Protein AF-A0A962T0P8-F1 (afdb_monomer)

pLDDT: mean 76.75, std 17.4, range [34.69, 96.5]

Solvent-accessible surface area (backbone atoms only — not comparable to full-atom values): 8628 Å² total; per-residue (Å²): 137,90,83,84,76,69,70,63,55,60,56,50,54,52,50,53,53,52,53,50,52,55,52,47,55,68,66,72,50,75,55,55,66,59,48,53,53,47,51,52,49,51,49,50,52,48,51,48,50,50,49,51,50,51,50,62,67,45,44,50,59,55,51,50,53,52,52,52,51,54,52,50,51,51,50,50,52,49,53,51,53,52,50,51,52,55,48,51,53,50,50,54,50,51,49,56,57,71,68,47,82,48,76,67,48,46,50,51,55,63,64,45,46,62,58,52,52,50,52,51,52,50,52,50,53,52,49,52,49,53,51,51,53,50,52,51,49,52,50,54,54,47,56,47,49,53,61,75,58,48,76,83,82,123

Mean predicted aligned error: 16.05 Å

Radius of gyration: 43.39 Å; Cα contacts (8 Å, |Δi|>4): 23; chains: 1; bounding box: 64×33×144 Å

Sequence (154 aa):
MGTGLVSHDKKFAKYIALQQKSRYAATHNFNAPCQFLREIIMSNEMLTKMSEQYQTFLSPVIKANKLSAANLEALVNFQMNSLQSYVDMAMARMKAAADISDPASLQTFLTSQAETISSLNQKFMDDTKALSDLMGRFKAEFDQLVKDSLPMGK

Secondary structure (DSSP, 8-state):
---SSSHHHHHHHHHHHHHHHHHHHHHH-TTHHHHHHHHHHHHHHHHHHHHHHHHHHHHHHHHHHHHHHHHHHHHHHHHHHHHHHHHHHHHHHHHHHHT--SHHHHHHHHHTHHHHHHHHHHHHHHHHHHHHHHHHHHHHHHHHHHHHHS----

Foldseek 3Di:
DDDPPPPVVVVVVVVVVVVVVVVCVVVPVPCVVVVVVVVVVVVVVVVVVVVVVVCLQCVLVVLVVVLVVVLVVLVVVLVVVLVVVVVVLVVVLVVLVVPDDDPVSVVVSVVCVVVSVVVVVVSVVVSVVSVVVSVVVSVVSVVVSVVSSDDPDD

Structure (mmCIF, N/CA/C/O backbone):
data_AF-A0A962T0P8-F1
#
_entry.id   AF-A0A962T0P8-F1
#
loop_
_atom_site.group_PDB
_atom_site.id
_atom_site.type_symbol
_atom_site.label_atom_id
_atom_site.label_alt_id
_atom_site.label_comp_id
_atom_site.label_asym_id
_atom_site.label_entity_id
_atom_site.label_seq_id
_atom_site.pdbx_PDB_ins_code
_atom_site.Cartn_x
_atom_site.Cartn_y
_atom_site.Cartn_z
_atom_site.occupancy
_atom_site.B_iso_or_equiv
_atom_site.auth_seq_id
_atom_site.auth_comp_id
_atom_site.auth_asym_id
_atom_site.auth_atom_id
_atom_site.pdbx_PDB_model_num
ATOM 1 N N . MET A 1 1 ? 38.407 -24.210 -111.594 1.00 43.38 1 MET A N 1
ATOM 2 C CA . MET A 1 1 ? 38.642 -24.876 -110.295 1.00 43.38 1 MET A CA 1
ATOM 3 C C . MET A 1 1 ? 38.846 -23.814 -109.227 1.00 43.38 1 MET A C 1
ATOM 5 O O . MET A 1 1 ? 39.629 -22.908 -109.460 1.00 43.38 1 MET A O 1
ATOM 9 N N . GLY A 1 2 ? 38.163 -23.955 -108.087 1.00 50.22 2 GLY A N 1
ATOM 10 C CA . GLY A 1 2 ? 38.650 -23.482 -106.787 1.00 50.22 2 GLY A CA 1
ATOM 11 C C . GLY A 1 2 ? 38.276 -22.069 -106.342 1.00 50.22 2 GLY A C 1
ATOM 12 O O . GLY A 1 2 ? 39.091 -21.179 -106.493 1.00 50.22 2 GLY A O 1
ATOM 13 N N . THR A 1 3 ? 37.135 -21.911 -105.658 1.00 45.66 3 THR A N 1
ATOM 14 C CA . THR A 1 3 ? 36.971 -20.983 -104.506 1.00 45.66 3 THR A CA 1
ATOM 15 C C . THR A 1 3 ? 35.779 -21.387 -103.609 1.00 45.66 3 THR A C 1
ATOM 17 O O . THR A 1 3 ? 35.087 -20.552 -103.041 1.00 45.66 3 THR A O 1
ATOM 20 N N . GLY A 1 4 ? 35.518 -22.691 -103.438 1.00 49.09 4 GLY A N 1
ATOM 21 C CA . GLY A 1 4 ? 34.488 -23.191 -102.506 1.00 49.09 4 GLY A CA 1
ATOM 22 C C . GLY A 1 4 ? 34.966 -23.382 -101.058 1.00 49.09 4 GLY A C 1
ATOM 23 O O . GLY A 1 4 ? 34.155 -23.622 -100.170 1.00 49.09 4 GLY A O 1
ATOM 24 N N . LEU A 1 5 ? 36.274 -23.278 -100.797 1.00 49.28 5 LEU A N 1
ATOM 25 C CA . LEU A 1 5 ? 36.891 -23.765 -99.553 1.00 49.28 5 LEU A CA 1
ATOM 26 C C . LEU A 1 5 ? 37.135 -22.696 -98.466 1.00 49.28 5 LEU A C 1
ATOM 28 O O . LEU A 1 5 ? 37.497 -23.050 -97.353 1.00 49.28 5 LEU A O 1
ATOM 32 N N . VAL A 1 6 ? 36.892 -21.403 -98.721 1.00 52.53 6 VAL A N 1
ATOM 33 C CA . VAL A 1 6 ? 37.285 -20.315 -97.786 1.00 52.53 6 VAL A CA 1
ATOM 34 C C . VAL A 1 6 ? 36.152 -19.856 -96.842 1.00 52.53 6 VAL A C 1
ATOM 36 O O . VAL A 1 6 ? 36.398 -19.201 -95.830 1.00 52.53 6 VAL A O 1
ATOM 39 N N . SER A 1 7 ? 34.889 -20.196 -97.130 1.00 53.84 7 SER A N 1
ATOM 40 C CA . SER A 1 7 ? 33.731 -19.698 -96.356 1.00 53.84 7 SER A CA 1
ATOM 41 C C . SER A 1 7 ? 33.440 -20.509 -95.080 1.00 53.84 7 SER A C 1
ATOM 43 O O . SER A 1 7 ? 32.916 -19.973 -94.101 1.00 53.84 7 SER A O 1
ATOM 45 N N . HIS A 1 8 ? 33.813 -21.793 -95.056 1.00 51.97 8 HIS A N 1
ATOM 46 C CA . HIS A 1 8 ? 33.527 -22.696 -93.934 1.00 51.97 8 HIS A CA 1
ATOM 47 C C . HIS A 1 8 ? 34.458 -22.456 -92.728 1.00 51.97 8 HIS A C 1
ATOM 49 O O . HIS A 1 8 ? 34.013 -22.501 -91.580 1.00 51.97 8 HIS A O 1
ATOM 55 N N . ASP A 1 9 ? 35.716 -22.094 -92.988 1.00 58.47 9 ASP A N 1
ATOM 56 C CA . ASP A 1 9 ? 36.762 -21.907 -91.971 1.00 58.47 9 ASP A CA 1
ATOM 57 C C . ASP A 1 9 ? 36.501 -20.692 -91.061 1.00 58.47 9 ASP A C 1
ATOM 59 O O . ASP A 1 9 ? 36.624 -20.743 -89.836 1.00 58.47 9 ASP A O 1
ATOM 63 N N . LYS A 1 10 ? 36.010 -19.590 -91.644 1.00 62.31 10 LYS A N 1
ATOM 64 C CA . LYS A 1 10 ? 35.704 -18.356 -90.897 1.00 62.31 10 LYS A CA 1
ATOM 65 C C . LYS A 1 10 ? 34.560 -18.537 -89.898 1.00 62.31 10 LYS A C 1
ATOM 67 O O . LYS A 1 10 ? 34.564 -17.913 -88.836 1.0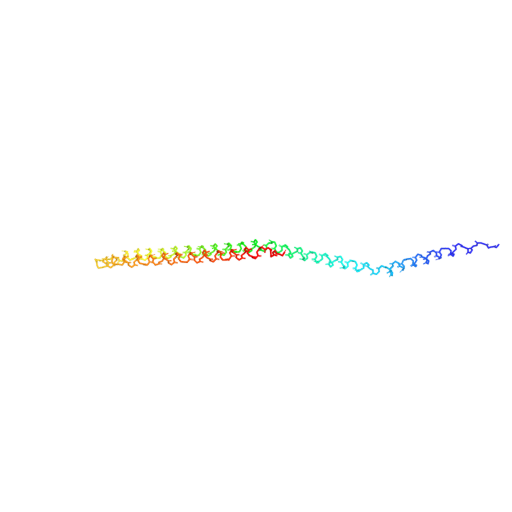0 62.31 10 LYS A O 1
ATOM 72 N N . LYS A 1 11 ? 33.574 -19.381 -90.222 1.00 65.94 11 LYS A N 1
ATOM 73 C CA . LYS A 1 11 ? 32.459 -19.688 -89.313 1.00 65.94 11 LYS A CA 1
ATOM 74 C C . LYS A 1 11 ? 32.928 -20.549 -88.142 1.00 65.94 11 LYS A C 1
ATOM 76 O O . LYS A 1 11 ? 32.535 -20.282 -87.007 1.00 65.94 11 LYS A O 1
ATOM 81 N N . PHE A 1 12 ? 33.811 -21.510 -88.404 1.00 62.81 12 PHE A N 1
ATOM 82 C CA . PHE A 1 12 ? 34.389 -22.372 -87.376 1.00 62.81 12 PHE A CA 1
ATOM 83 C C . PHE A 1 12 ? 35.282 -21.586 -86.407 1.00 62.81 12 PHE A C 1
ATOM 85 O O . PHE A 1 12 ? 35.104 -21.680 -85.193 1.00 62.81 12 PHE A O 1
ATOM 92 N N . ALA A 1 13 ? 36.148 -20.710 -86.923 1.00 69.88 13 ALA A N 1
ATOM 93 C CA . ALA A 1 13 ? 36.980 -19.827 -86.104 1.00 69.88 13 ALA A CA 1
ATOM 94 C C . ALA A 1 13 ? 36.142 -18.909 -85.193 1.00 69.88 13 ALA A C 1
ATOM 96 O O . ALA A 1 13 ? 36.452 -18.730 -84.014 1.00 69.88 13 ALA A O 1
ATOM 97 N N . LYS A 1 14 ? 35.027 -18.372 -85.708 1.00 69.75 14 LYS A N 1
ATOM 98 C CA . LYS A 1 14 ? 34.112 -17.527 -84.927 1.00 69.75 14 LYS A CA 1
ATOM 99 C C . LYS A 1 14 ? 33.397 -18.310 -83.820 1.00 69.75 14 LYS A C 1
ATOM 101 O O . LYS A 1 14 ? 33.213 -17.781 -82.725 1.00 69.75 14 LYS A O 1
ATOM 106 N N . TYR A 1 15 ? 33.027 -19.563 -84.085 1.00 63.47 15 TYR A N 1
ATOM 107 C CA . TYR A 1 15 ? 32.407 -20.448 -83.098 1.00 63.47 15 TYR A CA 1
ATOM 108 C C . TYR A 1 15 ? 33.381 -20.825 -81.971 1.00 63.47 15 TYR A C 1
ATOM 110 O O . TYR A 1 15 ? 33.026 -20.726 -80.798 1.00 63.47 15 TYR A O 1
ATOM 118 N N . ILE A 1 16 ? 34.631 -21.161 -82.309 1.00 71.81 16 ILE A N 1
ATOM 119 C CA . ILE A 1 16 ? 35.691 -21.445 -81.328 1.00 71.81 16 ILE A CA 1
ATOM 120 C C . ILE A 1 16 ? 35.963 -20.212 -80.450 1.00 71.81 16 ILE A C 1
ATOM 122 O O . ILE A 1 16 ? 36.025 -20.335 -79.227 1.00 71.81 16 ILE A O 1
ATOM 126 N N . ALA A 1 17 ? 36.045 -19.016 -81.044 1.00 71.06 17 ALA A N 1
ATOM 127 C CA . ALA A 1 17 ? 36.275 -17.773 -80.306 1.00 71.06 17 ALA A CA 1
ATOM 128 C C . ALA A 1 17 ? 35.124 -17.429 -79.338 1.00 71.06 17 ALA A C 1
ATOM 130 O O . ALA A 1 17 ? 35.365 -16.985 -78.216 1.00 71.06 17 ALA A O 1
ATOM 131 N N . LEU A 1 18 ? 33.869 -17.670 -79.736 1.00 60.84 18 LEU A N 1
ATOM 132 C CA . LEU A 1 18 ? 32.699 -17.495 -78.864 1.00 60.84 18 LEU A CA 1
ATOM 133 C C . LEU A 1 18 ? 32.694 -18.494 -77.700 1.00 60.84 18 LEU A C 1
ATOM 135 O O . LEU A 1 18 ? 32.440 -18.101 -76.560 1.00 60.84 18 LEU A O 1
ATOM 139 N N . GLN A 1 19 ? 33.032 -19.758 -77.968 1.00 62.97 19 GLN A N 1
ATOM 140 C CA . GLN A 1 19 ? 33.131 -20.793 -76.937 1.00 62.97 19 GLN A CA 1
ATOM 141 C C . GLN A 1 19 ? 34.270 -20.506 -75.947 1.00 62.97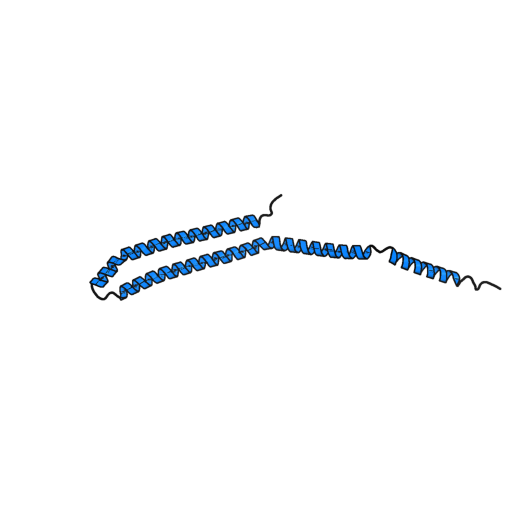 19 GLN A C 1
ATOM 143 O O . GLN A 1 19 ? 34.088 -20.641 -74.738 1.00 62.97 19 GLN A O 1
ATOM 148 N N . GLN A 1 20 ? 35.422 -20.024 -76.423 1.00 65.25 20 GLN A N 1
ATOM 149 C CA . GLN A 1 20 ? 36.517 -19.587 -75.552 1.00 65.25 20 GLN A CA 1
ATOM 150 C C . GLN A 1 20 ? 36.143 -18.353 -74.724 1.00 65.25 20 GLN A C 1
ATOM 152 O O . GLN A 1 20 ? 36.461 -18.317 -73.539 1.00 65.25 20 GLN A O 1
ATOM 157 N N . LYS A 1 21 ? 35.413 -17.381 -75.290 1.00 61.69 21 LYS A N 1
ATOM 158 C CA . LYS A 1 21 ? 34.964 -16.179 -74.565 1.00 61.69 21 LYS A CA 1
ATOM 159 C C . LYS A 1 21 ? 33.951 -16.506 -73.458 1.00 61.69 21 LYS A C 1
ATOM 161 O O . LYS A 1 21 ? 34.059 -15.966 -72.361 1.00 61.69 21 LYS A O 1
ATOM 166 N N . SER A 1 22 ? 33.019 -17.428 -73.716 1.00 54.12 22 SER A N 1
ATOM 167 C CA . SER A 1 22 ? 32.091 -17.967 -72.706 1.00 54.12 22 SER A CA 1
ATOM 168 C C . SER A 1 22 ? 32.836 -18.703 -71.584 1.00 54.12 22 SER A C 1
ATOM 170 O O . SER A 1 22 ? 32.574 -18.469 -70.403 1.00 54.12 22 SER A O 1
ATOM 172 N N . ARG A 1 23 ? 33.825 -19.532 -71.940 1.00 51.75 23 ARG A N 1
ATOM 173 C CA . ARG A 1 23 ? 34.623 -20.307 -70.980 1.00 51.75 23 ARG A CA 1
ATOM 174 C C . ARG A 1 23 ? 35.588 -19.425 -70.163 1.00 51.75 23 ARG A C 1
ATOM 176 O O . ARG A 1 23 ? 35.806 -19.704 -68.985 1.00 51.75 23 ARG A O 1
ATOM 183 N N . TYR A 1 24 ? 36.099 -18.327 -70.731 1.00 52.00 24 TYR A N 1
ATOM 184 C CA . TYR A 1 24 ? 36.881 -17.308 -70.009 1.00 52.00 24 TYR A CA 1
ATOM 185 C C . TYR A 1 24 ? 36.021 -16.517 -69.013 1.00 52.00 24 TYR A C 1
ATOM 187 O O . TYR A 1 24 ? 36.444 -16.300 -67.881 1.00 52.00 24 TYR A O 1
ATOM 195 N N . ALA A 1 25 ? 34.789 -16.151 -69.387 1.00 52.59 25 ALA A N 1
ATOM 196 C CA . ALA A 1 25 ? 33.856 -15.466 -68.489 1.00 52.59 25 ALA A CA 1
ATOM 197 C C . ALA A 1 25 ? 33.433 -16.341 -67.289 1.00 52.59 25 ALA A C 1
ATOM 199 O O . ALA A 1 25 ? 33.303 -15.834 -66.177 1.00 52.59 25 ALA A O 1
ATOM 200 N N . ALA A 1 26 ? 33.286 -17.656 -67.491 1.00 54.06 26 ALA A N 1
ATOM 201 C CA . ALA A 1 26 ? 32.955 -18.606 -66.425 1.00 54.06 26 ALA A CA 1
ATOM 202 C C . ALA A 1 26 ? 34.129 -18.893 -65.467 1.00 54.06 26 ALA A C 1
ATOM 204 O O . ALA A 1 26 ? 33.908 -19.222 -64.306 1.00 54.06 26 ALA A O 1
ATOM 205 N N . THR A 1 27 ? 35.376 -18.756 -65.931 1.00 52.66 27 THR A N 1
ATOM 206 C CA . THR A 1 27 ? 36.587 -19.035 -65.132 1.00 52.66 27 THR A CA 1
ATOM 207 C C . THR A 1 27 ? 37.168 -17.798 -64.448 1.00 52.66 27 THR A C 1
ATOM 209 O O . THR A 1 27 ? 37.841 -17.935 -63.433 1.00 52.66 27 THR A O 1
ATOM 212 N N . HIS A 1 28 ? 36.883 -16.591 -64.950 1.00 53.75 28 HIS A N 1
ATOM 213 C CA . HIS A 1 28 ? 37.392 -15.332 -64.384 1.00 53.75 28 HIS A CA 1
ATOM 214 C C . HIS A 1 28 ? 36.369 -14.574 -63.522 1.00 53.75 28 HIS A C 1
ATOM 216 O O . HIS A 1 28 ? 36.702 -13.528 -62.971 1.00 53.75 28 HIS A O 1
ATOM 222 N N . ASN A 1 29 ? 35.153 -15.105 -63.341 1.00 50.00 29 ASN A N 1
ATOM 223 C CA . ASN A 1 29 ? 34.158 -14.558 -62.411 1.00 50.00 29 ASN A CA 1
ATOM 224 C C . ASN A 1 29 ? 33.993 -15.420 -61.144 1.00 50.00 29 ASN A C 1
ATOM 226 O O . ASN A 1 29 ? 32.889 -15.638 -60.651 1.00 50.00 29 ASN A O 1
ATOM 230 N N . PHE A 1 30 ? 35.105 -15.914 -60.593 1.00 46.84 30 PHE A N 1
ATOM 231 C CA . PHE A 1 30 ? 35.124 -16.630 -59.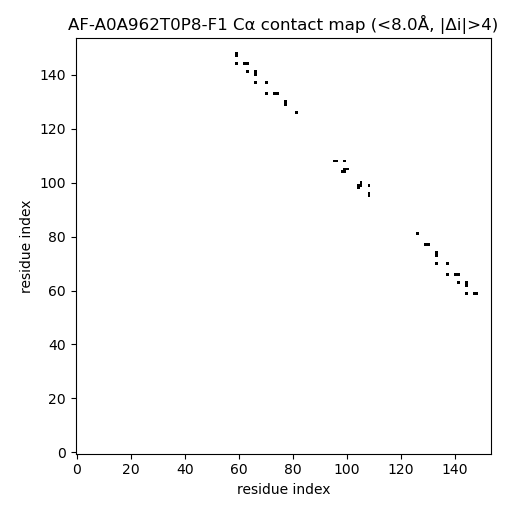308 1.00 46.84 30 PHE A CA 1
ATOM 232 C C . PHE A 1 30 ? 34.841 -15.705 -58.100 1.00 46.84 30 PHE A C 1
ATOM 234 O O . PHE A 1 30 ? 34.752 -16.163 -56.967 1.00 46.84 30 PHE A O 1
ATOM 241 N N . ASN A 1 31 ? 34.678 -14.394 -58.324 1.00 46.47 31 ASN A N 1
ATOM 242 C CA . ASN A 1 31 ? 34.395 -13.419 -57.270 1.00 46.47 31 ASN A CA 1
ATOM 243 C C . ASN A 1 31 ? 32.894 -13.116 -57.092 1.00 46.47 31 ASN A C 1
ATOM 245 O O . ASN A 1 31 ? 32.507 -12.579 -56.060 1.00 46.47 31 ASN A O 1
ATOM 249 N N . ALA A 1 32 ? 32.030 -13.492 -58.043 1.00 46.66 32 ALA A N 1
ATOM 250 C CA . ALA A 1 32 ? 30.584 -13.274 -57.922 1.00 46.66 32 ALA A CA 1
ATOM 251 C C . ALA A 1 32 ? 29.924 -14.060 -56.763 1.00 46.66 32 ALA A C 1
ATOM 253 O O . ALA A 1 32 ? 29.135 -13.460 -56.031 1.00 46.66 32 ALA A O 1
ATOM 254 N N . PRO A 1 33 ? 30.270 -15.342 -56.498 1.00 46.81 33 PRO A N 1
ATOM 255 C CA . PRO A 1 33 ? 29.746 -16.057 -55.329 1.00 46.81 33 PRO A CA 1
ATOM 256 C C . PRO A 1 33 ? 30.212 -15.422 -54.009 1.00 46.81 33 PRO A C 1
ATOM 258 O O . PRO A 1 33 ? 29.447 -15.333 -53.052 1.00 46.81 33 PRO A O 1
ATOM 261 N N . CYS A 1 34 ? 31.452 -14.922 -53.974 1.00 38.94 34 CYS A N 1
ATOM 262 C CA . CYS A 1 34 ? 32.047 -14.257 -52.813 1.00 38.94 34 CYS A CA 1
ATOM 263 C C . CYS A 1 34 ? 31.506 -12.839 -52.576 1.00 38.94 34 CYS A C 1
ATOM 265 O O . CYS A 1 34 ? 31.544 -12.369 -51.442 1.00 38.94 34 CYS A O 1
ATOM 267 N N . GLN A 1 35 ? 31.018 -12.146 -53.608 1.00 46.62 35 GLN A N 1
ATOM 268 C CA . GLN A 1 35 ? 30.333 -10.857 -53.471 1.00 46.62 35 GLN A CA 1
ATOM 269 C C . GLN A 1 35 ? 28.905 -11.042 -52.954 1.00 46.62 35 GLN A C 1
ATOM 271 O O . GLN A 1 35 ? 28.529 -10.374 -51.999 1.00 46.62 35 GLN A O 1
ATOM 276 N N . PHE A 1 36 ? 28.162 -12.016 -53.485 1.00 47.03 36 PHE A N 1
ATOM 277 C CA . PHE A 1 36 ? 26.801 -12.326 -53.035 1.00 47.03 36 PHE A CA 1
ATOM 278 C C . PHE A 1 36 ? 26.755 -12.839 -51.586 1.00 47.03 36 PHE A C 1
ATOM 280 O O . PHE A 1 36 ? 25.947 -12.377 -50.785 1.00 47.03 36 PHE A O 1
ATOM 287 N N . LEU A 1 37 ? 27.671 -13.739 -51.202 1.00 47.00 37 LEU A N 1
ATOM 288 C CA . LEU A 1 37 ? 27.801 -14.179 -49.806 1.00 47.00 37 LEU A CA 1
ATOM 289 C C . LEU A 1 37 ? 28.201 -13.028 -48.874 1.00 47.00 37 LEU A C 1
ATOM 291 O O . LEU A 1 37 ? 27.718 -12.963 -47.748 1.00 47.00 37 LEU A O 1
ATOM 295 N N . ARG A 1 38 ? 29.046 -12.097 -49.335 1.00 49.69 38 ARG A N 1
ATOM 296 C CA . ARG A 1 38 ? 29.441 -10.912 -48.562 1.00 49.69 38 ARG A CA 1
ATOM 297 C C . ARG A 1 38 ? 28.286 -9.923 -48.417 1.00 49.69 38 ARG A C 1
ATOM 299 O O . ARG A 1 38 ? 28.119 -9.388 -47.333 1.00 49.69 38 ARG A O 1
ATOM 306 N N . GLU A 1 39 ? 27.458 -9.730 -49.440 1.00 49.91 39 GLU A N 1
ATOM 307 C CA . GLU A 1 39 ? 26.226 -8.937 -49.342 1.00 49.91 39 GLU A CA 1
ATOM 308 C C . GLU A 1 39 ? 25.219 -9.564 -48.370 1.00 49.91 39 GLU A C 1
ATOM 310 O O . GLU A 1 39 ? 24.718 -8.859 -47.501 1.00 49.91 39 GLU A O 1
ATOM 315 N N . ILE A 1 40 ? 24.997 -10.884 -48.424 1.00 53.81 40 ILE A N 1
ATOM 316 C 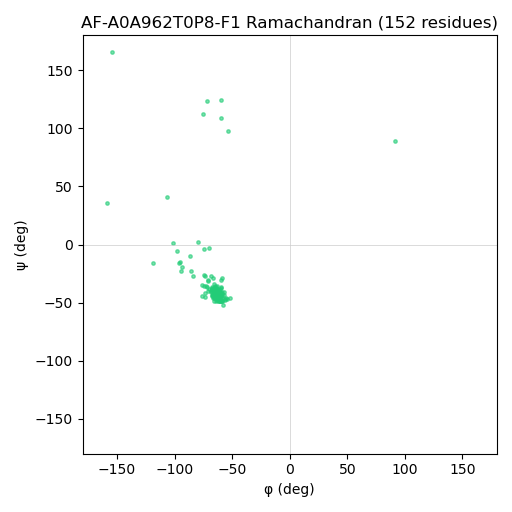CA . ILE A 1 40 ? 24.118 -11.594 -47.476 1.00 53.81 40 ILE A CA 1
ATOM 317 C C . ILE A 1 40 ? 24.643 -11.497 -46.037 1.00 53.81 40 ILE A C 1
ATOM 319 O O . ILE A 1 40 ? 23.863 -11.235 -45.124 1.00 53.81 40 ILE A O 1
ATOM 323 N N . ILE A 1 41 ? 25.949 -11.684 -45.814 1.00 58.00 41 ILE A N 1
ATOM 324 C CA . ILE A 1 41 ? 26.564 -11.557 -44.483 1.00 58.00 41 ILE A CA 1
ATOM 325 C C . ILE A 1 41 ? 26.456 -10.113 -43.981 1.00 58.00 41 ILE A C 1
ATOM 327 O O . ILE A 1 41 ? 26.038 -9.905 -42.848 1.00 58.00 41 ILE A O 1
ATOM 331 N N . MET A 1 42 ? 26.736 -9.115 -44.825 1.00 58.78 42 MET A N 1
ATOM 332 C CA . MET A 1 42 ? 26.604 -7.695 -44.475 1.00 58.78 42 MET A CA 1
ATOM 333 C C . MET A 1 42 ? 25.147 -7.296 -44.202 1.00 58.78 42 MET A C 1
ATOM 335 O O . MET A 1 42 ? 24.896 -6.517 -43.286 1.00 58.78 42 MET A O 1
ATOM 339 N N . SER A 1 43 ? 24.177 -7.840 -44.946 1.00 64.81 43 SER A N 1
ATOM 340 C CA . SER A 1 43 ? 22.746 -7.654 -44.674 1.00 64.81 43 SER A CA 1
ATOM 341 C C . SER A 1 43 ? 22.330 -8.321 -43.366 1.00 64.81 43 SER A C 1
ATOM 343 O O . SER A 1 43 ? 21.640 -7.693 -42.572 1.00 64.81 43 SER A O 1
ATOM 345 N N . ASN A 1 44 ? 22.786 -9.543 -43.086 1.00 68.19 44 ASN A N 1
ATOM 346 C CA . ASN A 1 44 ? 22.499 -10.222 -41.822 1.00 68.19 44 ASN A CA 1
ATOM 347 C C . ASN A 1 44 ? 23.144 -9.512 -40.623 1.00 68.19 44 ASN A C 1
ATOM 349 O O . ASN A 1 44 ? 22.483 -9.328 -39.605 1.00 68.19 44 ASN A O 1
ATOM 353 N N . GLU A 1 45 ? 24.398 -9.068 -40.727 1.00 71.12 45 GLU A N 1
ATOM 354 C CA . GLU A 1 45 ? 25.072 -8.298 -39.676 1.00 71.12 45 GLU A CA 1
ATOM 355 C C . GLU A 1 45 ? 24.408 -6.936 -39.451 1.00 71.12 45 GLU A C 1
ATOM 357 O O . GLU A 1 45 ? 24.237 -6.519 -38.307 1.00 71.12 45 GLU A O 1
ATOM 362 N N . MET A 1 46 ? 23.993 -6.247 -40.518 1.00 66.75 46 MET A N 1
ATOM 363 C CA . MET A 1 46 ? 23.259 -4.985 -40.416 1.00 66.75 46 MET A CA 1
ATOM 364 C C . MET A 1 46 ? 21.883 -5.190 -39.775 1.00 66.75 46 MET A C 1
ATOM 366 O O . MET A 1 46 ? 21.532 -4.453 -38.860 1.00 66.75 46 MET A O 1
ATOM 370 N N . LEU A 1 47 ? 21.129 -6.209 -40.192 1.00 66.62 47 LEU A N 1
ATOM 371 C CA . LEU A 1 47 ? 19.839 -6.561 -39.592 1.00 66.62 47 LEU A CA 1
ATOM 372 C C . LEU A 1 47 ? 19.990 -6.950 -38.119 1.00 66.62 47 LEU A C 1
ATOM 374 O O . LEU A 1 47 ? 19.176 -6.541 -37.294 1.00 66.62 47 LEU A O 1
ATOM 378 N N . THR A 1 48 ? 21.052 -7.680 -37.773 1.00 71.44 48 THR A N 1
ATOM 379 C CA . THR A 1 48 ? 21.352 -8.054 -36.386 1.00 71.44 48 THR A CA 1
ATOM 380 C C . THR A 1 48 ? 21.689 -6.819 -35.556 1.00 71.44 48 THR A C 1
ATOM 382 O O . THR A 1 48 ? 21.065 -6.606 -34.525 1.00 71.44 48 THR A O 1
ATOM 385 N N . LYS A 1 49 ? 22.571 -5.934 -36.040 1.00 69.75 49 LYS A N 1
ATOM 386 C CA . LYS A 1 49 ? 22.906 -4.671 -35.359 1.00 69.75 49 LYS A CA 1
ATOM 387 C C . LYS A 1 49 ? 21.713 -3.728 -35.233 1.00 69.75 49 LYS A C 1
ATOM 389 O O . LYS A 1 49 ? 21.552 -3.092 -34.198 1.00 69.75 49 LYS A O 1
ATOM 394 N N . MET A 1 50 ? 20.859 -3.651 -36.253 1.00 67.06 50 MET A N 1
ATOM 395 C CA . MET A 1 50 ? 19.612 -2.887 -36.192 1.00 67.06 50 MET A CA 1
ATOM 396 C C . MET A 1 50 ? 18.655 -3.483 -35.165 1.00 67.06 50 MET A C 1
ATOM 398 O O . MET A 1 50 ? 18.094 -2.734 -34.376 1.00 67.06 50 MET A O 1
ATOM 402 N N . SER A 1 51 ? 18.494 -4.808 -35.134 1.00 68.69 51 SER A N 1
ATOM 403 C CA . SER A 1 51 ? 17.684 -5.503 -34.131 1.00 68.69 51 SER A CA 1
ATOM 404 C C . SER A 1 51 ? 18.226 -5.278 -32.716 1.00 68.69 51 SER A C 1
ATOM 406 O O . SER A 1 51 ? 17.463 -4.944 -31.815 1.00 68.69 51 SER A O 1
ATOM 408 N N . GLU A 1 52 ? 19.538 -5.396 -32.513 1.00 70.38 52 GLU A N 1
ATOM 409 C CA . GLU A 1 52 ? 20.210 -5.128 -31.237 1.00 70.38 52 GLU A CA 1
ATOM 410 C C . GLU A 1 52 ? 20.022 -3.673 -30.795 1.00 70.38 52 GLU A C 1
ATOM 412 O O . GLU A 1 52 ? 19.582 -3.432 -29.672 1.00 70.38 52 GLU A O 1
ATOM 417 N N . GLN A 1 53 ? 20.239 -2.700 -31.686 1.00 61.91 53 GLN A N 1
ATOM 418 C CA . GLN A 1 53 ? 19.963 -1.288 -31.407 1.00 61.91 53 GLN A CA 1
ATOM 419 C C . GLN A 1 53 ? 18.484 -1.048 -31.081 1.00 61.91 53 GLN A C 1
ATOM 421 O O . GLN A 1 53 ? 18.179 -0.318 -30.140 1.00 61.91 53 GLN A O 1
ATOM 426 N N . TYR A 1 54 ? 17.559 -1.683 -31.804 1.00 59.50 54 TYR A N 1
ATOM 427 C CA . TYR A 1 54 ? 16.120 -1.559 -31.563 1.00 59.50 54 TYR A CA 1
ATOM 428 C C . TYR A 1 54 ? 15.730 -2.103 -30.180 1.00 59.50 54 TYR A C 1
ATOM 430 O O . TYR A 1 54 ? 14.966 -1.472 -29.448 1.00 59.50 54 TYR A O 1
ATOM 438 N N . GLN A 1 55 ? 16.317 -3.232 -29.776 1.00 62.59 55 GLN A N 1
ATOM 439 C CA . GLN A 1 55 ? 16.153 -3.806 -28.438 1.00 62.59 55 GLN A CA 1
ATOM 440 C C . GLN A 1 55 ? 16.762 -2.916 -27.344 1.00 62.59 55 GLN A C 1
ATOM 442 O O . GLN A 1 55 ? 16.171 -2.776 -26.271 1.00 62.59 55 GLN A O 1
ATOM 447 N N . THR A 1 56 ? 17.902 -2.268 -27.603 1.00 68.19 56 THR A N 1
ATOM 448 C CA . THR A 1 56 ? 18.509 -1.297 -26.678 1.00 68.19 56 THR A CA 1
ATOM 449 C C . THR A 1 56 ? 17.646 -0.042 -26.510 1.00 68.19 56 THR A C 1
ATOM 451 O O . THR A 1 56 ? 17.500 0.431 -25.388 1.00 68.19 56 THR A O 1
ATOM 454 N N . PHE A 1 57 ? 17.015 0.466 -27.575 1.00 66.88 57 PHE A N 1
ATOM 455 C CA . PHE A 1 57 ? 16.137 1.645 -27.508 1.00 66.88 57 PHE A CA 1
ATOM 456 C C . PHE A 1 57 ? 14.798 1.377 -26.808 1.00 66.88 57 PHE A C 1
ATOM 458 O O . PHE A 1 57 ? 14.295 2.246 -26.096 1.00 66.88 57 PHE A O 1
ATOM 465 N N . LEU A 1 58 ? 14.211 0.188 -26.983 1.00 70.06 58 LEU A N 1
ATOM 466 C CA . LEU A 1 58 ? 12.929 -0.160 -26.356 1.00 70.06 58 LEU A CA 1
ATOM 467 C C . LEU A 1 58 ? 13.072 -0.723 -24.936 1.00 70.06 58 LEU A C 1
ATOM 469 O O . LEU A 1 58 ? 12.130 -0.625 -24.146 1.00 70.06 58 LEU A O 1
ATOM 473 N N . SER A 1 59 ? 14.237 -1.277 -24.584 1.00 77.50 59 SER A N 1
ATOM 474 C CA . SER A 1 59 ? 14.500 -1.834 -23.249 1.00 77.50 59 SER A CA 1
ATOM 475 C C . SER A 1 59 ? 14.173 -0.871 -22.097 1.00 77.50 59 SER A C 1
ATOM 477 O O . SER A 1 59 ? 13.485 -1.305 -21.173 1.00 77.50 59 SER A O 1
ATOM 479 N N . PRO A 1 60 ? 14.574 0.416 -22.128 1.00 77.19 60 PRO A N 1
ATOM 480 C CA . PRO A 1 60 ? 14.192 1.403 -21.118 1.00 77.19 60 PRO A CA 1
ATOM 481 C C . PRO A 1 60 ? 12.682 1.542 -20.933 1.00 77.19 60 PRO A C 1
ATOM 483 O O . PRO A 1 60 ? 12.198 1.517 -19.807 1.00 77.19 60 PRO A O 1
ATOM 486 N N . VAL A 1 61 ? 11.920 1.624 -22.028 1.00 79.38 61 VAL A N 1
ATOM 487 C CA . VAL A 1 61 ? 10.457 1.792 -21.991 1.00 79.38 61 VAL A CA 1
ATOM 488 C C . VAL A 1 61 ? 9.780 0.542 -21.427 1.00 79.38 61 VAL A C 1
ATOM 490 O O . VAL A 1 61 ? 8.897 0.633 -20.577 1.00 79.38 61 VAL A O 1
ATOM 493 N N . ILE A 1 62 ? 10.226 -0.644 -21.848 1.00 81.19 62 ILE A N 1
ATOM 494 C CA . ILE A 1 62 ? 9.706 -1.918 -21.334 1.00 81.19 62 ILE A CA 1
ATOM 495 C C . ILE A 1 62 ? 10.022 -2.067 -19.840 1.00 81.19 62 ILE A C 1
ATOM 497 O O . ILE A 1 62 ? 9.149 -2.467 -19.067 1.00 81.19 62 ILE A O 1
ATOM 501 N N . LYS A 1 63 ? 11.251 -1.740 -19.418 1.00 83.00 63 LYS A N 1
ATOM 502 C CA . LYS A 1 63 ? 11.652 -1.766 -18.005 1.00 83.00 63 LYS A CA 1
ATOM 503 C C . LYS A 1 63 ? 10.862 -0.742 -17.181 1.00 83.00 63 LYS A C 1
ATOM 505 O O . LYS A 1 63 ? 10.385 -1.103 -16.111 1.00 83.00 63 LYS A O 1
ATOM 510 N N . ALA A 1 64 ? 10.653 0.474 -17.690 1.00 83.88 64 ALA A N 1
ATOM 511 C CA . ALA A 1 64 ? 9.836 1.505 -17.048 1.00 83.88 64 ALA A CA 1
ATOM 512 C C . ALA A 1 64 ? 8.396 1.034 -16.818 1.00 83.88 64 ALA A C 1
ATOM 514 O O . ALA A 1 64 ? 7.890 1.119 -15.704 1.00 83.88 64 ALA A O 1
ATOM 515 N N . ASN A 1 65 ? 7.758 0.462 -17.842 1.00 84.75 65 ASN A N 1
ATOM 516 C CA . ASN A 1 65 ? 6.386 -0.032 -17.733 1.00 84.75 65 ASN A CA 1
ATOM 517 C C . ASN A 1 65 ? 6.264 -1.170 -16.711 1.00 84.75 65 ASN A C 1
ATOM 519 O O . ASN A 1 65 ? 5.334 -1.176 -15.906 1.00 84.75 65 ASN A O 1
ATOM 523 N N . LYS A 1 66 ? 7.214 -2.116 -16.708 1.00 87.31 66 LYS A N 1
ATOM 524 C CA . LYS A 1 66 ? 7.266 -3.194 -15.706 1.00 87.31 66 LYS A CA 1
ATOM 525 C C . LYS A 1 66 ? 7.455 -2.643 -14.295 1.00 87.31 66 LYS A C 1
ATOM 527 O O . LYS A 1 66 ? 6.772 -3.085 -13.378 1.00 87.31 66 LYS A O 1
ATOM 532 N N . LEU A 1 67 ? 8.347 -1.665 -14.142 1.00 88.62 67 LEU A N 1
ATOM 533 C CA . LEU A 1 67 ? 8.606 -1.000 -12.874 1.00 88.62 67 LEU A CA 1
ATOM 534 C C . LEU A 1 67 ? 7.349 -0.304 -12.338 1.00 88.62 67 LEU A C 1
ATOM 536 O O . LEU A 1 67 ? 6.977 -0.496 -11.182 1.00 88.62 67 LEU A O 1
ATOM 540 N N . SER A 1 68 ? 6.665 0.470 -13.181 1.00 86.44 68 SER A N 1
ATOM 541 C CA . SER A 1 68 ? 5.417 1.139 -12.815 1.00 86.44 68 SER A CA 1
ATOM 542 C C . SER A 1 68 ? 4.318 0.142 -12.450 1.00 86.44 68 SER A C 1
ATOM 544 O O . SER A 1 68 ? 3.642 0.348 -11.448 1.00 86.44 68 SER A O 1
ATOM 546 N N . ALA A 1 69 ? 4.163 -0.949 -13.207 1.00 88.12 69 ALA A N 1
ATOM 547 C CA . ALA A 1 69 ? 3.175 -1.985 -12.904 1.00 88.12 69 ALA A CA 1
ATOM 548 C C . ALA A 1 69 ? 3.433 -2.643 -11.538 1.00 88.12 69 ALA A C 1
ATOM 550 O O . ALA A 1 69 ? 2.522 -2.705 -10.717 1.00 88.12 69 ALA A O 1
ATOM 551 N N . ALA A 1 70 ? 4.676 -3.050 -11.262 1.00 89.25 70 ALA A N 1
ATOM 552 C CA . ALA A 1 70 ? 5.046 -3.670 -9.990 1.00 89.25 70 ALA A CA 1
ATOM 553 C C . ALA A 1 70 ? 4.847 -2.720 -8.794 1.00 89.25 70 ALA A C 1
ATOM 555 O O . ALA A 1 70 ? 4.360 -3.128 -7.741 1.00 89.25 70 ALA A O 1
ATOM 556 N N . ASN A 1 71 ? 5.174 -1.435 -8.955 1.00 88.56 71 ASN A N 1
ATOM 557 C CA . ASN A 1 71 ? 4.988 -0.448 -7.891 1.00 88.56 71 ASN A CA 1
ATOM 558 C C . ASN A 1 71 ? 3.511 -0.096 -7.664 1.00 88.56 71 ASN A C 1
ATOM 560 O O . ASN A 1 71 ? 3.101 0.076 -6.517 1.00 88.56 71 ASN A O 1
ATOM 564 N N . LEU A 1 72 ? 2.695 -0.042 -8.722 1.00 89.75 72 LEU A N 1
ATOM 565 C CA . LEU A 1 72 ? 1.243 0.107 -8.594 1.00 89.75 72 LEU A CA 1
ATOM 566 C C . LEU A 1 72 ? 0.612 -1.101 -7.900 1.00 89.75 72 LEU A C 1
ATOM 568 O O . LEU A 1 72 ? -0.202 -0.915 -7.002 1.00 89.75 72 LEU A O 1
ATOM 572 N N . GLU A 1 73 ? 1.010 -2.321 -8.261 1.00 92.06 73 GLU A N 1
ATOM 573 C CA . GLU A 1 73 ? 0.553 -3.539 -7.586 1.00 92.06 73 GLU A CA 1
ATOM 574 C C . GLU A 1 73 ? 0.914 -3.512 -6.095 1.00 92.06 73 GLU A C 1
ATOM 576 O O . GLU A 1 73 ? 0.060 -3.741 -5.239 1.00 92.06 73 GLU A O 1
ATOM 581 N N . ALA A 1 74 ? 2.154 -3.147 -5.763 1.00 93.38 74 ALA A N 1
ATOM 582 C CA . ALA A 1 74 ? 2.591 -3.031 -4.378 1.00 93.38 74 ALA A CA 1
ATOM 583 C C . ALA A 1 74 ? 1.821 -1.946 -3.597 1.00 93.38 74 ALA A C 1
ATOM 585 O O . ALA A 1 74 ? 1.470 -2.169 -2.438 1.00 93.38 74 ALA A O 1
ATOM 586 N N . LEU A 1 75 ? 1.513 -0.801 -4.221 1.00 89.62 75 LEU A N 1
ATOM 587 C CA . LEU A 1 75 ? 0.684 0.256 -3.627 1.00 89.62 75 LEU A CA 1
ATOM 588 C C . LEU A 1 75 ? -0.757 -0.203 -3.389 1.00 89.62 75 LEU A C 1
ATOM 590 O O . LEU A 1 75 ? -1.304 0.047 -2.317 1.00 89.62 75 LEU A O 1
ATOM 594 N N . VAL A 1 76 ? -1.366 -0.883 -4.362 1.00 92.06 76 VAL A N 1
ATOM 595 C CA . VAL A 1 76 ? -2.730 -1.415 -4.239 1.00 92.06 76 VAL A CA 1
ATOM 596 C C . VAL A 1 76 ? -2.791 -2.464 -3.133 1.00 92.06 76 VAL A C 1
ATOM 598 O O . VAL A 1 76 ? -3.662 -2.388 -2.270 1.00 92.06 76 VAL A O 1
ATOM 601 N N . ASN A 1 77 ? -1.834 -3.392 -3.097 1.00 93.06 77 ASN A N 1
ATOM 602 C CA . ASN A 1 77 ? -1.748 -4.396 -2.037 1.00 93.06 77 ASN A CA 1
ATOM 603 C C . ASN A 1 77 ? -1.583 -3.745 -0.658 1.00 93.06 77 ASN A C 1
ATOM 605 O O . ASN A 1 77 ? -2.258 -4.140 0.291 1.00 93.06 77 ASN A O 1
ATOM 609 N N . PHE A 1 78 ? -0.739 -2.714 -0.544 1.00 92.38 78 PHE A N 1
ATOM 610 C CA . PHE A 1 78 ? -0.611 -1.931 0.685 1.00 92.38 78 PHE A CA 1
ATOM 611 C C . PHE A 1 78 ? -1.952 -1.306 1.105 1.00 92.38 78 PHE A C 1
ATOM 613 O O . PHE A 1 78 ? -2.398 -1.525 2.229 1.00 92.38 78 PHE A O 1
ATOM 620 N N . GLN A 1 79 ? -2.633 -0.595 0.199 1.00 85.19 79 GLN A N 1
ATOM 621 C CA . GLN A 1 79 ? -3.913 0.057 0.496 1.00 85.19 79 GLN A CA 1
ATOM 622 C C . GLN A 1 79 ? -4.998 -0.943 0.911 1.00 85.19 79 GLN A C 1
ATOM 624 O O . GLN A 1 79 ? -5.715 -0.694 1.881 1.00 85.19 79 GLN A O 1
ATOM 629 N N . MET A 1 80 ? -5.098 -2.083 0.221 1.00 91.06 80 MET A N 1
ATOM 630 C CA . MET A 1 80 ? -6.070 -3.130 0.543 1.00 91.06 80 MET A CA 1
ATOM 631 C C . MET A 1 80 ? -5.794 -3.767 1.907 1.00 91.06 80 MET A C 1
ATOM 633 O O . MET A 1 80 ? -6.720 -3.919 2.701 1.00 91.06 80 MET A O 1
ATOM 637 N N . ASN A 1 81 ? -4.530 -4.067 2.222 1.00 91.38 81 ASN A N 1
ATOM 638 C CA . ASN A 1 81 ? -4.147 -4.633 3.518 1.00 91.38 81 ASN A CA 1
ATOM 639 C C . ASN A 1 81 ? -4.389 -3.649 4.674 1.00 91.38 81 ASN A C 1
ATOM 641 O O . ASN A 1 81 ? -4.877 -4.041 5.739 1.00 91.38 81 ASN A O 1
ATOM 645 N N . SER A 1 82 ? -4.081 -2.363 4.476 1.00 88.69 82 SER A N 1
ATOM 646 C CA . SER A 1 82 ? -4.382 -1.319 5.458 1.00 88.69 82 SER A CA 1
ATOM 647 C C . SER A 1 82 ? -5.881 -1.178 5.680 1.00 88.69 82 SER A C 1
ATOM 649 O O . SER A 1 82 ? -6.323 -1.202 6.828 1.00 88.69 82 SER A O 1
ATOM 651 N N . LEU A 1 83 ? -6.670 -1.105 4.605 1.00 87.56 83 LEU A N 1
ATOM 652 C CA . LEU A 1 83 ? -8.125 -1.016 4.692 1.00 87.56 83 LEU A CA 1
ATOM 653 C C . LEU A 1 83 ? -8.723 -2.220 5.423 1.00 87.56 83 LEU A C 1
ATOM 655 O O . LEU A 1 83 ? -9.513 -2.028 6.345 1.00 87.56 83 LEU A O 1
ATOM 659 N N . GLN A 1 84 ? -8.322 -3.439 5.053 1.00 91.31 84 GLN A N 1
ATOM 660 C CA . GLN A 1 84 ? -8.781 -4.658 5.714 1.00 91.31 84 GLN A CA 1
ATOM 661 C C . GLN A 1 84 ? -8.496 -4.607 7.216 1.00 91.31 84 GLN A C 1
ATOM 663 O O . GLN A 1 84 ? -9.398 -4.826 8.016 1.00 91.31 84 GLN A O 1
ATOM 668 N N . SER A 1 85 ? -7.280 -4.217 7.604 1.00 90.31 85 SER A N 1
ATOM 669 C CA . SER A 1 85 ? -6.907 -4.121 9.017 1.00 90.31 85 SER A CA 1
ATOM 670 C C . SER A 1 85 ? -7.779 -3.121 9.785 1.00 90.31 85 SER A C 1
ATOM 672 O O . SER A 1 85 ? -8.242 -3.419 10.882 1.00 90.31 85 SER A O 1
ATOM 674 N N . TYR A 1 86 ? -8.040 -1.937 9.220 1.00 86.62 86 TYR A N 1
ATOM 675 C CA . TYR A 1 86 ? -8.906 -0.945 9.866 1.00 86.62 86 TYR A CA 1
ATOM 676 C C . TYR A 1 86 ? -10.363 -1.414 9.961 1.00 86.62 86 TYR A C 1
ATOM 678 O O . TYR A 1 86 ? -11.020 -1.175 10.976 1.00 86.62 86 TYR A O 1
ATOM 686 N N . VAL A 1 87 ? -10.864 -2.105 8.933 1.00 91.75 87 VAL A N 1
ATOM 687 C CA . VAL A 1 87 ? -12.200 -2.715 8.943 1.00 91.75 87 VAL A CA 1
ATOM 688 C C . VAL A 1 87 ? -12.285 -3.806 10.008 1.00 91.75 87 VAL A C 1
ATOM 690 O O . VAL A 1 87 ? -13.238 -3.807 10.783 1.00 91.75 87 VAL A O 1
ATOM 693 N N . ASP A 1 88 ? -11.279 -4.670 10.124 1.00 91.69 88 ASP A N 1
ATOM 694 C CA . ASP A 1 88 ? -11.214 -5.714 11.149 1.00 91.69 88 ASP A CA 1
ATOM 695 C C . ASP A 1 88 ? -11.216 -5.115 12.562 1.00 91.69 88 ASP A C 1
ATOM 697 O O . ASP A 1 88 ? -11.968 -5.567 13.428 1.00 91.69 88 ASP A O 1
ATOM 701 N N . MET A 1 89 ? -10.461 -4.035 12.789 1.00 88.31 89 MET A N 1
ATOM 702 C CA . MET A 1 89 ? -10.475 -3.304 14.062 1.00 88.31 89 MET A CA 1
ATOM 703 C C . MET A 1 89 ? -11.851 -2.696 14.367 1.00 88.31 89 MET A C 1
ATOM 705 O O . MET A 1 89 ? -12.342 -2.793 15.495 1.00 88.31 89 MET A O 1
ATOM 709 N N . ALA A 1 90 ? -12.503 -2.095 13.369 1.00 87.44 90 ALA A N 1
ATOM 710 C CA . ALA A 1 90 ? -13.840 -1.529 13.526 1.00 87.44 90 ALA A CA 1
ATOM 711 C C . ALA A 1 90 ? -14.888 -2.616 13.815 1.00 87.44 90 ALA A C 1
ATOM 713 O O . ALA A 1 90 ? -15.702 -2.460 14.727 1.00 87.44 90 ALA A O 1
ATOM 714 N N . MET A 1 91 ? -14.847 -3.739 13.094 1.00 91.06 91 MET A N 1
ATOM 715 C CA . MET A 1 91 ? -15.727 -4.887 13.323 1.00 91.06 91 MET A CA 1
ATOM 716 C C . MET A 1 91 ? -15.514 -5.499 14.704 1.00 91.06 91 MET A C 1
ATOM 718 O O . MET A 1 91 ? -16.492 -5.764 15.401 1.00 91.06 91 MET A O 1
ATOM 722 N N . ALA A 1 92 ? -14.262 -5.663 15.139 1.00 91.12 92 ALA A N 1
ATOM 723 C CA . ALA A 1 92 ? -13.946 -6.130 16.484 1.00 91.12 92 ALA A CA 1
ATOM 724 C C . ALA A 1 92 ? -14.569 -5.213 17.544 1.00 91.12 92 ALA A C 1
ATOM 726 O O . ALA A 1 92 ? -15.154 -5.691 18.518 1.00 91.12 92 ALA A O 1
ATOM 727 N N . ARG A 1 93 ? -14.524 -3.891 17.329 1.00 87.81 93 ARG A N 1
ATOM 728 C CA . ARG A 1 93 ? -15.098 -2.933 18.271 1.00 87.81 93 ARG A CA 1
ATOM 729 C C . ARG A 1 93 ? -16.627 -2.884 18.237 1.00 87.81 93 ARG A C 1
ATOM 731 O O . ARG A 1 93 ? -17.233 -2.748 19.298 1.00 87.81 93 ARG A O 1
ATOM 738 N N . MET A 1 94 ? -17.250 -3.050 17.068 1.00 93.38 94 MET A N 1
ATOM 739 C CA . MET A 1 94 ? -18.705 -3.223 16.941 1.00 93.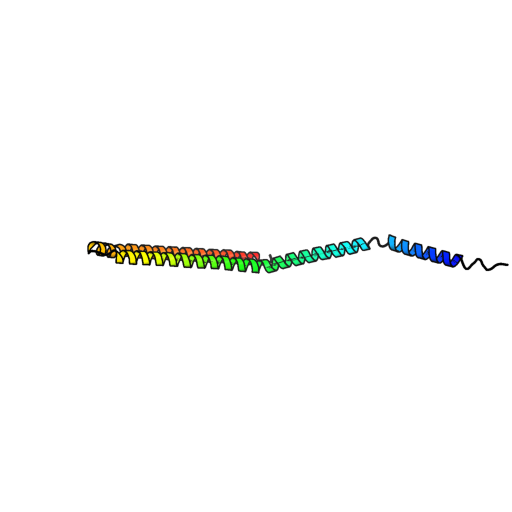38 94 MET A CA 1
ATOM 740 C C . MET A 1 94 ? -19.180 -4.503 17.627 1.00 93.38 94 MET A C 1
ATOM 742 O O . MET A 1 94 ? -20.166 -4.473 18.358 1.00 93.38 94 MET A O 1
ATOM 746 N N . LYS A 1 95 ? -18.455 -5.612 17.450 1.00 93.06 95 LYS A N 1
ATOM 747 C CA . LYS A 1 95 ? -18.744 -6.873 18.135 1.00 93.06 95 LYS A CA 1
ATOM 748 C C . LYS A 1 95 ? -18.642 -6.715 19.651 1.00 93.06 95 LYS A C 1
ATOM 750 O O . LYS A 1 95 ? -19.577 -7.069 20.356 1.00 93.06 95 LYS A O 1
ATOM 755 N N . ALA A 1 96 ? -17.561 -6.108 20.139 1.00 90.44 96 ALA A N 1
ATOM 756 C CA . ALA A 1 96 ? -17.390 -5.840 21.565 1.00 90.44 96 ALA A CA 1
ATOM 757 C C . ALA A 1 96 ? -18.500 -4.942 22.141 1.00 90.44 96 ALA A C 1
ATOM 759 O O . ALA A 1 96 ? -18.833 -5.078 23.310 1.00 90.44 96 ALA A O 1
ATOM 760 N N . ALA A 1 97 ? -19.074 -4.036 21.339 1.00 90.69 97 ALA A N 1
ATOM 761 C CA . ALA A 1 97 ? -20.220 -3.224 21.746 1.00 90.69 97 ALA A CA 1
ATOM 762 C C . ALA A 1 97 ? -21.523 -4.037 21.792 1.00 90.69 97 ALA A C 1
ATOM 764 O O . ALA A 1 97 ? -22.319 -3.871 22.710 1.00 90.69 97 ALA A O 1
ATOM 765 N N . ALA A 1 98 ? -21.741 -4.908 20.803 1.00 92.75 98 ALA A N 1
ATOM 766 C CA . ALA A 1 98 ? -22.917 -5.771 20.732 1.00 92.75 98 ALA A CA 1
ATOM 767 C C . ALA A 1 98 ? -22.948 -6.827 21.851 1.00 92.75 98 ALA A C 1
ATOM 769 O O . ALA A 1 98 ? -24.027 -7.217 22.285 1.00 92.75 98 ALA A O 1
ATOM 770 N N . ASP A 1 99 ? -21.777 -7.250 22.335 1.00 93.38 99 ASP A N 1
ATOM 771 C CA . ASP A 1 99 ? -21.626 -8.222 23.424 1.00 93.38 99 ASP A CA 1
ATOM 772 C C . ASP A 1 99 ? -21.829 -7.590 24.831 1.00 93.38 99 ASP A C 1
ATOM 774 O O . ASP A 1 99 ? -21.702 -8.283 25.840 1.00 93.38 99 ASP A O 1
ATOM 778 N N . ILE A 1 100 ? -22.156 -6.291 24.938 1.00 95.50 100 ILE A N 1
ATOM 779 C CA . ILE A 1 100 ? -22.456 -5.629 26.222 1.00 95.50 100 ILE A CA 1
ATOM 780 C C . ILE A 1 100 ? -23.851 -6.045 26.707 1.00 95.50 100 ILE A C 1
ATOM 782 O O . ILE A 1 100 ? -24.864 -5.638 26.139 1.00 95.50 100 ILE A O 1
ATOM 786 N N . SER A 1 101 ? -23.908 -6.797 27.804 1.00 95.75 101 SER A N 1
ATOM 787 C CA . SER A 1 101 ? -25.156 -7.286 28.412 1.00 95.75 101 SER A CA 1
ATOM 788 C C . SER A 1 101 ? -25.400 -6.797 29.840 1.00 95.75 101 SER A C 1
ATOM 790 O O . SER A 1 101 ? -26.515 -6.902 30.348 1.00 95.75 101 SER A O 1
ATOM 792 N N . ASP A 1 102 ? -24.370 -6.275 30.503 1.00 95.62 102 ASP A N 1
ATOM 793 C CA . ASP A 1 102 ? -24.401 -5.923 31.924 1.00 95.62 102 ASP A CA 1
ATOM 794 C C . ASP A 1 102 ? -23.378 -4.819 32.278 1.00 95.62 102 ASP A C 1
ATOM 796 O O . ASP A 1 102 ? -22.474 -4.524 31.488 1.00 95.62 102 ASP A O 1
ATOM 800 N N . PRO A 1 103 ? -23.480 -4.192 33.468 1.00 94.06 103 PRO A N 1
ATOM 801 C CA . PRO A 1 103 ? -22.572 -3.116 33.865 1.00 94.06 103 PRO A CA 1
ATOM 802 C C . PRO A 1 103 ? -21.082 -3.498 33.901 1.00 94.06 103 PRO A C 1
ATOM 804 O O . PRO A 1 103 ? -20.241 -2.628 33.676 1.00 94.06 103 PRO A O 1
ATOM 807 N N . ALA A 1 104 ? -20.737 -4.767 34.154 1.00 94.69 104 ALA A N 1
ATOM 808 C CA . ALA A 1 104 ? -19.345 -5.213 34.165 1.00 94.69 104 ALA A CA 1
ATOM 809 C C . ALA A 1 104 ? -18.782 -5.287 32.736 1.00 94.69 104 ALA A C 1
ATOM 811 O O . ALA A 1 104 ? -17.714 -4.737 32.473 1.00 94.69 104 ALA A O 1
ATOM 812 N N . SER A 1 105 ? -19.535 -5.860 31.790 1.00 92.69 105 SER A N 1
ATOM 813 C CA . SER A 1 105 ? -19.176 -5.880 30.362 1.00 92.69 105 SER A CA 1
ATOM 814 C C . SER A 1 105 ? -19.033 -4.466 29.772 1.00 92.69 105 SER A C 1
ATOM 816 O O . SER A 1 105 ? -18.101 -4.196 29.009 1.00 92.69 105 SER A O 1
ATOM 818 N N . LEU A 1 106 ? -19.883 -3.522 30.204 1.00 93.38 106 LEU A N 1
ATOM 819 C CA . LEU A 1 106 ? -19.769 -2.106 29.846 1.00 93.38 106 LEU A CA 1
ATOM 820 C C . LEU A 1 106 ? -18.473 -1.487 30.387 1.00 93.38 106 LEU A C 1
ATOM 822 O O . LEU A 1 106 ? -17.784 -0.767 29.662 1.00 93.38 106 LEU A O 1
ATOM 826 N N . GLN A 1 107 ? -18.118 -1.768 31.643 1.00 93.62 107 GLN A N 1
ATOM 827 C CA . GLN A 1 107 ? -16.868 -1.287 32.226 1.00 93.62 107 GLN A CA 1
ATOM 828 C C . GLN A 1 107 ? -15.659 -1.833 31.459 1.00 93.62 107 GLN A C 1
ATOM 830 O O . GLN A 1 107 ? -14.787 -1.050 31.086 1.00 93.62 107 GLN A O 1
ATOM 835 N N . THR A 1 108 ? -15.644 -3.132 31.141 1.00 92.62 108 THR A N 1
ATOM 836 C CA . THR A 1 108 ? -14.590 -3.762 30.331 1.00 92.62 108 THR A CA 1
ATOM 837 C C . THR A 1 108 ? -14.433 -3.078 28.974 1.00 92.62 108 THR A C 1
ATOM 839 O O . THR A 1 108 ? -13.320 -2.714 28.583 1.00 92.62 108 THR A O 1
ATOM 842 N N . PHE A 1 109 ? -15.542 -2.834 28.274 1.00 91.38 109 PHE A N 1
ATOM 843 C CA . PHE A 1 109 ? -15.547 -2.116 27.003 1.00 91.38 109 PHE A CA 1
ATOM 844 C C . PHE A 1 109 ? -14.969 -0.700 27.122 1.00 91.38 109 PHE A C 1
ATOM 846 O O . PHE A 1 109 ? -14.194 -0.270 26.267 1.00 91.38 109 PHE A O 1
ATOM 853 N N . LEU A 1 110 ? -15.314 0.040 28.178 1.00 89.06 110 LEU A N 1
ATOM 854 C CA . LEU A 1 110 ? -14.782 1.385 28.406 1.00 89.06 110 LEU A CA 1
ATOM 855 C C . LEU A 1 110 ? -13.284 1.362 28.723 1.00 89.06 110 LEU A C 1
ATOM 857 O O . LEU A 1 110 ? -12.555 2.225 28.231 1.00 89.06 110 LEU A O 1
ATOM 861 N N . THR A 1 111 ? -12.819 0.374 29.491 1.00 90.00 111 THR A N 1
ATOM 862 C CA . THR A 1 111 ? -11.400 0.225 29.841 1.00 90.00 111 THR A CA 1
ATOM 863 C C . THR A 1 111 ? -10.532 -0.213 28.660 1.00 90.00 111 THR A C 1
ATOM 865 O O . THR A 1 111 ? -9.389 0.228 28.564 1.00 90.00 111 THR A O 1
ATOM 868 N N . SER A 1 112 ? -11.070 -0.976 27.699 1.00 90.62 112 SER A N 1
ATOM 869 C CA . SER A 1 112 ? -10.323 -1.416 26.504 1.00 90.62 112 SER A CA 1
ATOM 870 C C . SER A 1 112 ? -10.099 -0.312 25.459 1.00 90.62 112 SER A C 1
ATOM 872 O O . SER A 1 112 ? -9.407 -0.516 24.458 1.00 90.62 112 SER A O 1
ATOM 874 N N . GLN A 1 113 ? -10.649 0.892 25.667 1.00 84.06 113 GLN A N 1
ATOM 875 C CA . GLN A 1 113 ? -10.442 2.024 24.755 1.00 84.06 113 GLN A CA 1
ATOM 876 C C . GLN A 1 113 ? -8.967 2.424 24.643 1.00 84.06 113 GLN A C 1
ATOM 878 O O . GLN A 1 113 ? -8.508 2.723 23.543 1.00 84.06 113 GLN A O 1
ATOM 883 N N . ALA A 1 114 ? -8.212 2.390 25.746 1.00 87.56 114 ALA A N 1
ATOM 884 C CA . ALA A 1 114 ? -6.787 2.722 25.727 1.00 87.56 114 ALA A CA 1
ATOM 885 C C . ALA A 1 114 ? -5.983 1.733 24.862 1.00 87.56 114 ALA A C 1
ATOM 887 O O . ALA A 1 114 ? -5.128 2.142 24.079 1.00 87.56 114 ALA A O 1
ATOM 888 N N . GLU A 1 115 ? -6.309 0.442 24.937 1.00 89.31 115 GLU A N 1
ATOM 889 C CA . GLU A 1 115 ? -5.703 -0.606 24.106 1.00 89.31 115 GLU A CA 1
ATOM 890 C C . GLU A 1 115 ? -6.088 -0.448 22.628 1.00 89.31 115 GLU A C 1
ATOM 892 O O . GLU A 1 115 ? -5.249 -0.584 21.735 1.00 89.31 115 GLU A O 1
ATOM 897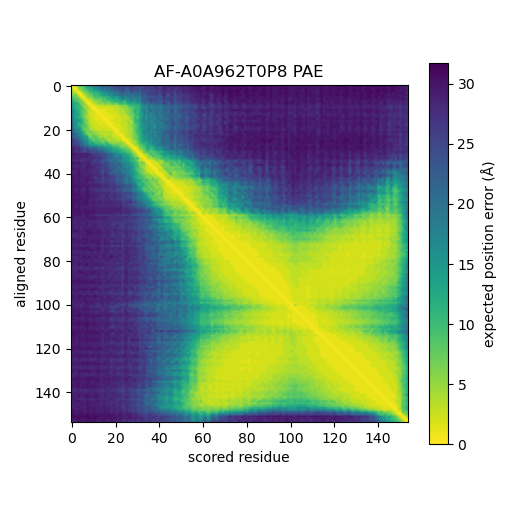 N N . THR A 1 116 ? -7.343 -0.077 22.356 1.00 88.75 116 THR A N 1
ATOM 898 C CA . THR A 1 116 ? -7.822 0.216 20.995 1.00 88.75 116 THR A CA 1
ATOM 899 C C . THR A 1 116 ? -7.065 1.403 20.386 1.00 88.75 116 THR A C 1
ATOM 901 O O . THR A 1 116 ? -6.620 1.343 19.244 1.00 88.75 116 THR A O 1
ATOM 904 N N . ILE A 1 117 ? -6.853 2.475 21.152 1.00 89.38 117 ILE A N 1
ATOM 905 C CA . ILE A 1 117 ? -6.065 3.634 20.705 1.00 89.38 117 ILE A CA 1
ATOM 906 C C . ILE A 1 117 ? -4.597 3.247 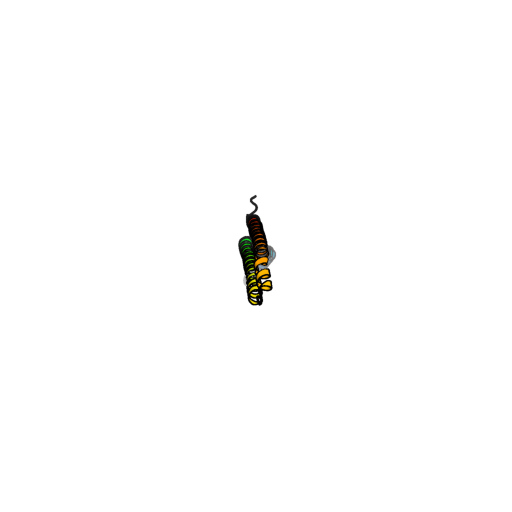20.485 1.00 89.38 117 ILE A C 1
ATOM 908 O O . ILE A 1 117 ? -4.001 3.639 19.484 1.00 89.38 117 ILE A O 1
ATOM 912 N N . SER A 1 118 ? -4.017 2.456 21.390 1.00 92.62 118 SER A N 1
ATOM 913 C CA . SER A 1 118 ? -2.637 1.978 21.267 1.00 92.62 118 SER A CA 1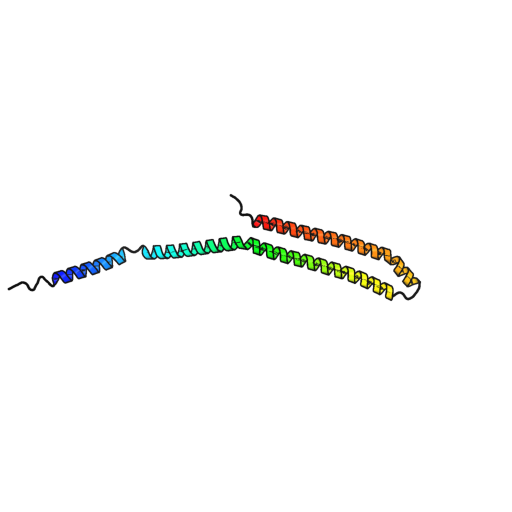
ATOM 914 C C . SER A 1 118 ? -2.431 1.152 19.992 1.00 92.62 118 SER A C 1
ATOM 916 O O . SER A 1 118 ? -1.525 1.430 19.209 1.00 92.62 118 SER A O 1
ATOM 918 N N . SER A 1 119 ? -3.324 0.194 19.726 1.00 91.38 119 SER A N 1
ATOM 919 C CA . SER A 1 119 ? -3.288 -0.626 18.506 1.00 91.38 119 SER A CA 1
ATOM 920 C C . SER A 1 119 ? -3.490 0.191 17.227 1.00 91.38 119 SER A C 1
ATOM 922 O O . SER A 1 119 ? -2.791 -0.052 16.244 1.00 91.38 119 SER A O 1
ATOM 924 N N . LEU A 1 120 ? -4.371 1.200 17.235 1.00 91.00 120 LEU A N 1
ATOM 925 C CA . LEU A 1 120 ? -4.538 2.123 16.103 1.00 91.00 120 LEU A CA 1
ATOM 926 C C . LEU A 1 120 ? -3.259 2.920 15.832 1.00 91.00 120 LEU A C 1
ATOM 928 O O . LEU A 1 120 ? -2.835 3.024 14.680 1.00 91.00 120 LEU A O 1
ATOM 932 N N . ASN A 1 121 ? -2.631 3.453 16.882 1.00 92.50 121 ASN A N 1
ATOM 933 C CA . ASN A 1 121 ? -1.378 4.198 16.768 1.00 92.50 121 ASN A CA 1
ATOM 934 C C . ASN A 1 121 ? -0.246 3.315 16.241 1.00 92.50 121 ASN A C 1
ATOM 936 O O . ASN A 1 121 ? 0.469 3.727 15.329 1.00 92.50 121 ASN A O 1
ATOM 940 N N . GLN A 1 122 ? -0.113 2.096 16.769 1.00 96.06 122 GLN A N 1
ATOM 941 C CA . GLN A 1 122 ? 0.880 1.140 16.290 1.00 96.06 122 GLN A CA 1
ATOM 942 C C . GLN A 1 122 ? 0.668 0.840 14.804 1.00 96.06 122 GLN A C 1
ATOM 944 O O . GLN A 1 122 ? 1.595 0.986 14.013 1.00 96.06 122 GLN A O 1
ATOM 949 N N . LYS A 1 123 ? -0.572 0.535 14.399 1.00 93.06 123 LYS A N 1
ATOM 950 C CA . LYS A 1 123 ? -0.902 0.268 12.997 1.00 93.06 123 LYS A CA 1
ATOM 951 C C . LYS A 1 123 ? -0.584 1.452 12.086 1.00 93.06 123 LYS A C 1
ATOM 953 O O . LYS A 1 123 ? -0.058 1.264 10.995 1.00 93.06 123 LYS A O 1
ATOM 958 N N . PHE A 1 124 ? -0.878 2.671 12.529 1.00 92.94 124 PHE A N 1
ATOM 959 C CA . PHE A 1 124 ? -0.553 3.885 11.784 1.00 92.94 124 PHE A CA 1
ATOM 960 C C . PHE A 1 124 ? 0.963 4.076 11.604 1.00 92.94 124 PHE A C 1
ATOM 962 O O . PHE A 1 124 ? 1.423 4.431 10.515 1.00 92.94 124 PHE A O 1
ATOM 969 N N . MET A 1 125 ? 1.751 3.825 12.653 1.00 96.31 125 MET A N 1
ATOM 970 C CA . MET A 1 125 ? 3.214 3.875 12.572 1.00 96.31 125 MET A CA 1
ATOM 971 C C . MET A 1 125 ? 3.758 2.805 11.622 1.00 96.31 125 MET A C 1
ATOM 973 O O . MET A 1 125 ? 4.612 3.109 10.785 1.00 96.31 125 MET A O 1
ATOM 977 N N . ASP A 1 126 ? 3.231 1.584 11.708 1.00 96.19 126 ASP A N 1
ATOM 978 C CA . ASP A 1 126 ? 3.611 0.474 10.836 1.00 96.19 126 ASP A CA 1
ATOM 979 C C . ASP A 1 126 ? 3.282 0.781 9.369 1.00 96.19 126 ASP A C 1
ATOM 981 O O . ASP A 1 126 ? 4.124 0.582 8.493 1.00 96.19 126 ASP A O 1
ATOM 985 N N . ASP A 1 127 ? 2.110 1.359 9.098 1.00 93.94 127 ASP A N 1
ATOM 986 C CA . ASP A 1 127 ? 1.702 1.762 7.749 1.00 93.94 127 ASP A CA 1
ATOM 987 C C . ASP A 1 127 ? 2.561 2.895 7.198 1.00 93.94 127 ASP A C 1
ATOM 989 O O . ASP A 1 127 ? 2.948 2.870 6.030 1.00 93.94 127 ASP A O 1
ATOM 993 N N . THR A 1 128 ? 2.928 3.859 8.043 1.00 93.62 128 THR A N 1
ATOM 994 C CA . THR A 1 128 ? 3.854 4.935 7.667 1.00 93.62 128 THR A CA 1
ATOM 995 C C . THR A 1 128 ? 5.220 4.366 7.288 1.00 93.62 128 THR A C 1
ATOM 997 O O . THR A 1 128 ? 5.800 4.757 6.271 1.00 93.62 128 THR A O 1
ATOM 1000 N N . LYS A 1 129 ? 5.730 3.405 8.068 1.00 96.50 129 LYS A N 1
ATOM 1001 C CA . LYS A 1 129 ? 6.991 2.720 7.774 1.00 96.50 129 LYS A CA 1
ATOM 1002 C C . LYS A 1 129 ? 6.905 1.919 6.476 1.00 96.50 129 LYS A C 1
ATOM 1004 O O . LYS A 1 129 ? 7.771 2.069 5.619 1.00 96.50 129 LYS A O 1
ATOM 1009 N N . ALA A 1 130 ? 5.855 1.120 6.303 1.00 95.19 130 ALA A N 1
ATOM 1010 C CA . ALA A 1 130 ? 5.653 0.309 5.107 1.00 95.19 130 ALA A CA 1
ATOM 1011 C C . ALA A 1 130 ? 5.536 1.170 3.838 1.00 95.19 130 ALA A C 1
ATOM 1013 O O . ALA A 1 130 ? 6.132 0.843 2.808 1.00 95.19 130 ALA A O 1
ATOM 1014 N N . LEU A 1 131 ? 4.826 2.298 3.923 1.00 93.31 131 LEU A N 1
ATOM 1015 C CA . LEU A 1 131 ? 4.711 3.264 2.836 1.00 93.31 131 LEU A CA 1
ATOM 1016 C C . LEU A 1 131 ? 6.060 3.920 2.511 1.00 93.31 131 LEU A C 1
ATOM 1018 O O . LEU A 1 131 ? 6.435 4.003 1.341 1.00 93.31 131 LEU A O 1
ATOM 1022 N N . SER A 1 132 ? 6.811 4.345 3.531 1.00 93.88 132 SER A N 1
ATOM 1023 C CA . SER A 1 132 ? 8.162 4.895 3.366 1.00 93.88 132 SER A CA 1
ATOM 1024 C C . SER A 1 132 ? 9.096 3.890 2.686 1.00 93.88 132 SER A C 1
ATOM 1026 O O . SER A 1 132 ? 9.820 4.241 1.754 1.00 93.88 132 SER A O 1
ATOM 1028 N N . ASP A 1 133 ? 9.047 2.625 3.100 1.00 95.75 133 ASP A N 1
ATOM 1029 C CA . ASP A 1 133 ? 9.849 1.553 2.511 1.00 95.75 133 ASP A CA 1
ATOM 1030 C C . ASP A 1 133 ? 9.450 1.298 1.044 1.00 95.75 133 ASP A C 1
ATOM 1032 O O . ASP A 1 133 ? 10.315 1.078 0.194 1.00 95.75 133 ASP A O 1
ATOM 1036 N N . LEU A 1 134 ? 8.155 1.371 0.712 1.00 93.31 134 LEU A N 1
ATOM 1037 C CA . LEU A 1 134 ? 7.663 1.251 -0.663 1.00 93.31 134 LEU A CA 1
ATOM 1038 C C . LEU A 1 134 ? 8.143 2.405 -1.554 1.00 93.31 134 LEU A C 1
ATOM 1040 O O . LEU A 1 134 ? 8.647 2.158 -2.649 1.00 93.31 134 LEU A O 1
ATOM 1044 N N . MET A 1 135 ? 8.065 3.647 -1.070 1.00 90.94 135 MET A N 1
ATOM 1045 C CA . MET A 1 135 ? 8.603 4.814 -1.782 1.00 90.94 135 MET A CA 1
ATOM 1046 C C . MET A 1 135 ? 10.121 4.715 -1.975 1.00 90.94 135 MET A C 1
ATOM 1048 O O . MET A 1 135 ? 10.632 5.038 -3.048 1.00 90.94 135 MET A O 1
ATOM 1052 N N . GLY A 1 136 ? 10.845 4.242 -0.956 1.00 94.06 136 GLY A N 1
ATOM 1053 C CA . GLY A 1 136 ? 12.288 4.026 -1.024 1.00 94.06 136 GLY A CA 1
ATOM 1054 C C . GLY A 1 136 ? 12.675 3.009 -2.099 1.00 94.06 136 GLY A C 1
ATOM 1055 O O . GLY A 1 136 ? 13.578 3.276 -2.895 1.00 94.06 136 GLY A O 1
ATOM 1056 N N . ARG A 1 137 ? 11.958 1.879 -2.176 1.00 91.94 137 ARG A N 1
ATOM 1057 C CA . ARG A 1 137 ? 12.156 0.878 -3.237 1.00 91.94 137 ARG A CA 1
ATOM 1058 C C . ARG A 1 137 ? 11.867 1.450 -4.619 1.00 91.94 137 ARG A C 1
ATOM 1060 O O . ARG A 1 137 ? 12.726 1.345 -5.490 1.00 91.94 137 ARG A O 1
ATOM 1067 N N . PHE A 1 138 ? 10.731 2.126 -4.792 1.00 91.12 138 PHE A N 1
ATOM 1068 C CA . PHE A 1 138 ? 10.383 2.761 -6.063 1.00 91.12 138 PHE A CA 1
ATOM 1069 C C . PHE A 1 138 ? 11.481 3.718 -6.540 1.00 91.12 138 PHE A C 1
ATOM 1071 O O . PHE A 1 138 ? 11.920 3.648 -7.687 1.00 91.12 138 PHE A O 1
ATOM 1078 N N . LYS A 1 139 ? 11.976 4.582 -5.643 1.00 91.12 139 LYS A N 1
ATOM 1079 C CA . LYS A 1 139 ? 13.070 5.505 -5.953 1.00 91.12 139 LYS A CA 1
ATOM 1080 C C . LYS A 1 139 ? 14.347 4.767 -6.360 1.00 91.12 139 LYS A C 1
ATOM 1082 O O . LYS A 1 139 ? 14.969 5.154 -7.345 1.00 91.12 139 LYS A O 1
ATOM 1087 N N . ALA A 1 140 ? 14.744 3.732 -5.621 1.00 92.56 140 ALA A N 1
ATOM 1088 C CA . ALA A 1 140 ? 15.956 2.973 -5.919 1.00 92.56 140 ALA A CA 1
ATOM 1089 C C . ALA A 1 140 ? 15.878 2.276 -7.288 1.00 92.56 140 ALA A C 1
ATOM 1091 O O . ALA A 1 140 ? 16.823 2.339 -8.074 1.00 92.56 140 ALA A O 1
ATOM 1092 N N . GLU A 1 141 ? 14.740 1.654 -7.594 1.00 89.31 141 GLU A N 1
ATOM 1093 C CA . GLU A 1 141 ? 14.509 0.984 -8.873 1.00 89.31 141 GLU A CA 1
ATOM 1094 C C . GLU A 1 141 ? 14.432 1.984 -10.040 1.00 89.31 141 GLU A C 1
ATOM 1096 O O . GLU A 1 141 ? 14.960 1.718 -11.122 1.00 89.31 141 GLU A O 1
ATOM 1101 N N . PHE A 1 142 ? 13.842 3.162 -9.820 1.00 88.69 142 PHE A N 1
ATOM 1102 C CA . PHE A 1 142 ? 13.824 4.243 -10.804 1.00 88.69 142 PHE A CA 1
ATOM 1103 C C . PHE A 1 142 ? 15.225 4.812 -11.067 1.00 88.69 142 PHE A C 1
ATOM 1105 O O . PHE A 1 142 ? 15.627 4.959 -12.221 1.00 88.69 142 PHE A O 1
ATOM 1112 N N . ASP A 1 143 ? 16.002 5.087 -10.017 1.00 88.75 143 ASP A N 1
ATOM 1113 C CA . ASP A 1 143 ? 17.385 5.555 -10.152 1.00 88.75 143 ASP A CA 1
ATOM 1114 C C . ASP A 1 143 ? 18.239 4.518 -10.910 1.00 88.75 143 ASP A C 1
ATOM 1116 O O . ASP A 1 143 ? 19.089 4.884 -11.727 1.00 88.75 143 ASP A O 1
ATOM 1120 N N . GLN A 1 144 ? 17.999 3.220 -10.687 1.00 87.12 144 GLN A N 1
ATOM 1121 C CA . GLN A 1 144 ? 18.651 2.146 -11.439 1.00 87.12 144 GLN A CA 1
ATOM 1122 C C . GLN A 1 144 ? 18.226 2.132 -12.911 1.00 87.12 144 GLN A C 1
ATOM 1124 O O . GLN A 1 144 ? 19.079 2.019 -13.789 1.00 87.12 144 GLN A O 1
ATOM 1129 N N . LEU A 1 145 ? 16.932 2.298 -13.198 1.00 86.12 145 LEU A N 1
ATOM 1130 C CA . LEU A 1 145 ? 16.422 2.393 -14.565 1.00 86.12 145 LEU A CA 1
ATOM 1131 C C . LEU A 1 145 ? 17.089 3.538 -15.337 1.00 86.12 145 LEU A C 1
ATOM 1133 O O . LEU A 1 145 ? 17.482 3.348 -16.487 1.00 86.12 145 LEU A O 1
ATOM 1137 N N . VAL A 1 146 ? 17.249 4.709 -14.713 1.00 85.06 146 VAL A N 1
ATOM 1138 C CA . VAL A 1 146 ? 17.932 5.858 -15.327 1.00 85.06 146 VAL A CA 1
ATOM 1139 C C . VAL A 1 146 ? 19.395 5.527 -15.630 1.00 85.06 146 VAL A C 1
ATOM 1141 O O . VAL A 1 146 ? 19.849 5.781 -16.744 1.00 85.06 146 VAL A O 1
ATOM 1144 N N . LYS A 1 147 ? 20.122 4.912 -14.688 1.00 85.38 147 LYS A N 1
ATOM 1145 C CA . LYS A 1 147 ? 21.520 4.489 -14.896 1.00 85.38 147 LYS A CA 1
ATOM 1146 C C . LYS A 1 147 ? 21.667 3.485 -16.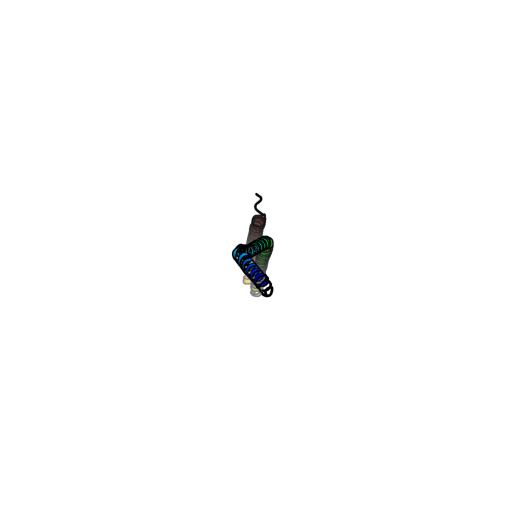041 1.00 85.38 147 LYS A C 1
ATOM 1148 O O . LYS A 1 147 ? 22.577 3.631 -16.846 1.00 85.38 147 LYS A O 1
ATOM 1153 N N . ASP A 1 148 ? 20.764 2.510 -16.130 1.00 79.31 148 ASP A N 1
ATOM 1154 C CA . ASP A 1 148 ? 20.745 1.491 -17.188 1.00 79.31 148 ASP A CA 1
ATOM 1155 C C . ASP A 1 148 ? 20.387 2.062 -18.572 1.00 79.31 148 ASP A C 1
ATOM 1157 O O . ASP A 1 148 ? 20.731 1.468 -19.593 1.00 79.31 148 ASP A O 1
ATOM 1161 N N . SER A 1 149 ? 19.634 3.166 -18.606 1.00 71.88 149 SER A N 1
ATOM 1162 C CA . SER A 1 149 ? 19.098 3.766 -19.837 1.00 71.88 149 SER A CA 1
ATOM 1163 C C . SER A 1 149 ? 19.993 4.863 -20.410 1.00 71.88 149 SER A C 1
ATOM 1165 O O . SER A 1 149 ? 19.861 5.206 -21.585 1.00 71.88 149 SER A O 1
ATOM 1167 N N . LEU A 1 150 ? 20.894 5.429 -19.602 1.00 67.31 150 LEU A N 1
ATOM 1168 C CA . LEU A 1 150 ? 21.910 6.350 -20.092 1.00 67.31 150 LEU A CA 1
ATOM 1169 C C . LEU A 1 150 ? 22.955 5.553 -20.888 1.00 67.31 150 LEU A C 1
ATOM 1171 O O . LEU A 1 150 ? 23.563 4.631 -20.339 1.00 67.31 150 LEU A O 1
ATOM 1175 N N . PRO A 1 151 ? 23.213 5.889 -22.166 1.00 59.31 151 PRO A N 1
ATOM 1176 C CA . PRO A 1 151 ? 24.363 5.335 -22.857 1.00 59.31 151 PRO A CA 1
ATOM 1177 C C . PRO A 1 151 ? 25.601 5.761 -22.068 1.00 59.31 151 PRO A C 1
ATOM 1179 O O . PRO A 1 151 ? 25.788 6.949 -21.812 1.00 59.31 151 PRO A O 1
ATOM 1182 N N . MET A 1 152 ? 26.421 4.798 -21.643 1.00 46.94 152 MET A N 1
ATOM 1183 C CA . MET A 1 152 ? 27.743 5.065 -21.076 1.00 46.94 152 MET A CA 1
ATOM 1184 C C . MET A 1 152 ? 28.514 5.935 -22.070 1.00 46.94 152 MET A C 1
ATOM 1186 O O . MET A 1 152 ? 29.046 5.431 -23.060 1.00 46.94 152 MET A O 1
ATOM 1190 N N . GLY A 1 153 ? 28.515 7.245 -21.819 1.00 46.16 153 GLY A N 1
ATOM 1191 C CA . GLY A 1 153 ? 29.294 8.215 -22.561 1.00 46.16 153 GLY A CA 1
ATOM 1192 C C . GLY A 1 153 ? 30.762 7.843 -22.432 1.00 46.16 153 GLY A C 1
ATOM 1193 O O . GLY A 1 153 ? 31.338 7.941 -21.349 1.00 46.16 153 GLY A O 1
ATOM 1194 N N . LYS A 1 154 ? 31.328 7.365 -23.536 1.00 34.69 154 LYS A N 1
ATOM 1195 C CA . LYS A 1 154 ? 32.745 7.518 -23.842 1.00 34.69 154 LYS A CA 1
ATOM 1196 C C . LYS A 1 154 ? 32.880 8.686 -24.800 1.00 34.69 154 LYS A C 1
ATOM 1198 O O . LYS A 1 154 ? 32.025 8.769 -25.711 1.00 34.69 154 LYS A O 1
#

Nearest PDB structures (foldseek):
  5wkq-assembly1_A  TM=3.276E-01  e=1.833E+00  Shigella flexneri
  5xg2-assembly1_A  TM=3.599E-01  e=5.214E+00  Pyrococcus yayanosii CH1